Protein AF-A0A6A4L2T2-F1 (afdb_monomer_lite)

Organism: NCBI:txid262921

pLDDT: mean 85.55, std 12.64, range [42.84, 97.12]

Structure (mmCIF, N/CA/C/O backbone):
data_AF-A0A6A4L2T2-F1
#
_entry.id   AF-A0A6A4L2T2-F1
#
loop_
_atom_site.group_PDB
_atom_site.id
_atom_site.type_symbol
_atom_site.label_atom_id
_atom_site.label_alt_id
_atom_site.label_comp_id
_atom_site.label_asym_id
_atom_site.label_entity_id
_atom_site.label_seq_id
_atom_site.pdbx_PDB_ins_code
_atom_site.Cartn_x
_atom_site.Cartn_y
_atom_site.Cartn_z
_atom_site.occupancy
_atom_site.B_iso_or_equiv
_atom_site.auth_seq_id
_atom_site.auth_comp_id
_atom_site.auth_asym_id
_atom_site.auth_atom_id
_atom_site.pdbx_PDB_model_num
ATOM 1 N N . MET A 1 1 ? 43.341 30.279 -4.044 1.00 67.31 1 MET A N 1
ATOM 2 C CA . MET A 1 1 ? 42.175 30.354 -3.134 1.00 67.31 1 MET A CA 1
ATOM 3 C C . MET A 1 1 ? 41.255 29.139 -3.289 1.00 67.31 1 MET A C 1
ATOM 5 O O . MET A 1 1 ? 40.844 28.598 -2.277 1.00 67.31 1 MET A O 1
ATOM 9 N N . GLU A 1 2 ? 41.003 28.631 -4.501 1.00 82.38 2 GLU A N 1
ATOM 10 C CA . GLU A 1 2 ? 40.075 27.500 -4.734 1.00 82.38 2 GLU A CA 1
ATOM 11 C C . GLU A 1 2 ? 40.527 26.141 -4.164 1.00 82.38 2 GLU A C 1
ATOM 13 O O . GLU A 1 2 ? 39.711 25.402 -3.621 1.00 82.38 2 GLU A O 1
ATOM 18 N N . ALA A 1 3 ? 41.828 25.828 -4.197 1.00 86.69 3 ALA A N 1
ATOM 19 C CA . ALA A 1 3 ? 42.344 24.553 -3.679 1.00 86.69 3 ALA A CA 1
ATOM 20 C C . ALA A 1 3 ? 42.122 24.374 -2.163 1.00 86.69 3 ALA A C 1
ATOM 22 O O . ALA A 1 3 ? 41.817 23.276 -1.707 1.00 86.69 3 ALA A O 1
ATOM 23 N N . LEU A 1 4 ? 42.223 25.456 -1.381 1.00 90.12 4 LEU A N 1
ATOM 24 C CA . LEU A 1 4 ? 41.945 25.431 0.060 1.00 90.12 4 LEU A CA 1
ATOM 25 C C . LEU A 1 4 ? 40.455 25.203 0.337 1.00 90.12 4 LEU A C 1
ATOM 27 O O . LEU A 1 4 ? 40.110 24.421 1.218 1.00 90.12 4 LEU A O 1
ATOM 31 N N . HIS A 1 5 ? 39.571 25.825 -0.450 1.00 87.81 5 HIS A N 1
ATOM 32 C CA . HIS A 1 5 ? 38.129 25.594 -0.349 1.00 87.81 5 HIS A CA 1
ATOM 33 C C . HIS A 1 5 ? 37.751 24.147 -0.679 1.00 87.81 5 HIS A C 1
ATOM 35 O O . HIS A 1 5 ? 36.939 23.559 0.036 1.00 87.81 5 HIS A O 1
ATOM 41 N N . LEU A 1 6 ? 38.373 23.555 -1.704 1.00 90.31 6 LEU A N 1
ATOM 42 C CA . LEU A 1 6 ? 38.157 22.155 -2.069 1.00 90.31 6 LEU A CA 1
ATOM 43 C C . LEU A 1 6 ? 38.561 21.210 -0.925 1.00 90.31 6 LEU A C 1
ATOM 45 O O . LEU A 1 6 ? 37.773 20.357 -0.522 1.00 90.31 6 LEU A O 1
ATOM 49 N N . TRP A 1 7 ? 39.752 21.401 -0.351 1.00 94.38 7 TRP A N 1
ATOM 50 C CA . TRP A 1 7 ? 40.226 20.595 0.779 1.00 94.38 7 TRP A CA 1
ATOM 51 C C . TRP A 1 7 ? 39.336 20.737 2.016 1.00 94.38 7 TRP A C 1
ATOM 53 O O . TRP A 1 7 ? 38.960 19.730 2.615 1.00 94.38 7 TRP A O 1
ATOM 63 N N . CYS A 1 8 ? 38.926 21.958 2.364 1.00 91.06 8 CYS A N 1
ATOM 64 C CA . CYS A 1 8 ? 37.981 22.184 3.458 1.00 91.06 8 CYS A CA 1
ATOM 65 C C . CYS A 1 8 ? 36.627 21.500 3.207 1.00 91.06 8 CYS A C 1
ATOM 67 O O . CYS A 1 8 ? 36.048 20.940 4.136 1.00 91.06 8 CYS A O 1
ATOM 69 N N . SER A 1 9 ? 36.134 21.500 1.963 1.00 91.56 9 SER A N 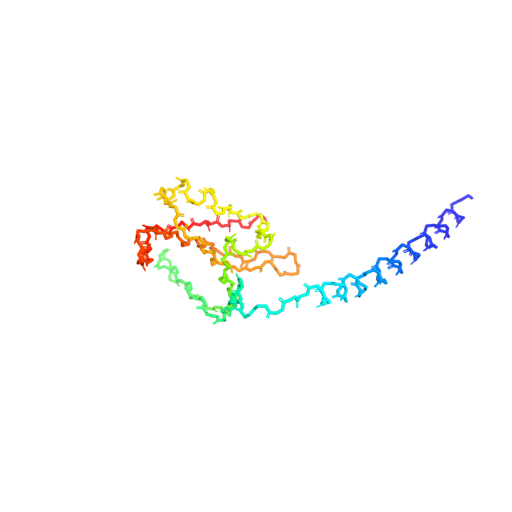1
ATOM 70 C CA . SER A 1 9 ? 34.882 20.829 1.593 1.00 91.56 9 SER A CA 1
ATOM 71 C C . SER A 1 9 ? 34.982 19.305 1.719 1.00 91.56 9 SER A C 1
ATOM 73 O O . SER A 1 9 ? 34.097 18.682 2.308 1.00 91.56 9 SER A O 1
ATOM 75 N N . ILE A 1 10 ? 36.083 18.706 1.254 1.00 94.88 10 ILE A N 1
ATOM 76 C CA . ILE A 1 10 ? 36.337 17.259 1.369 1.00 94.88 10 ILE A CA 1
ATOM 77 C C . ILE A 1 10 ? 36.424 16.842 2.840 1.00 94.88 10 ILE A C 1
ATOM 79 O O . ILE A 1 10 ? 35.800 15.870 3.257 1.00 94.88 10 ILE A O 1
ATOM 83 N N . ILE A 1 11 ? 37.156 17.605 3.653 1.00 95.00 11 ILE A N 1
ATOM 84 C CA . ILE A 1 11 ? 37.305 17.316 5.081 1.00 95.00 11 ILE A CA 1
ATOM 85 C C . ILE A 1 11 ? 35.953 17.455 5.796 1.00 95.00 11 ILE A C 1
ATOM 87 O O . ILE A 1 11 ? 35.556 16.565 6.546 1.00 95.00 11 ILE A O 1
ATOM 91 N N . SER A 1 12 ? 35.206 18.529 5.530 1.00 91.62 12 SER A N 1
ATOM 92 C CA . SER A 1 12 ? 33.883 18.748 6.124 1.00 91.62 12 SER A CA 1
ATOM 93 C C . SER A 1 12 ? 32.892 17.639 5.758 1.00 91.62 12 SER A C 1
ATOM 95 O O . SER A 1 12 ? 32.224 17.109 6.644 1.00 91.62 12 SER A O 1
ATOM 97 N N . THR A 1 13 ? 32.836 17.230 4.488 1.00 92.88 13 THR A N 1
ATOM 98 C CA . THR A 1 13 ? 31.959 16.136 4.032 1.00 92.88 13 THR A CA 1
ATOM 99 C C . THR A 1 13 ? 32.365 14.781 4.607 1.00 92.88 13 THR A C 1
ATOM 101 O O . THR A 1 13 ? 31.499 13.995 4.991 1.00 92.88 13 THR A O 1
ATOM 104 N N . PHE A 1 14 ? 33.664 14.511 4.752 1.00 95.62 14 PHE A N 1
ATOM 105 C CA . PHE A 1 14 ? 34.153 13.30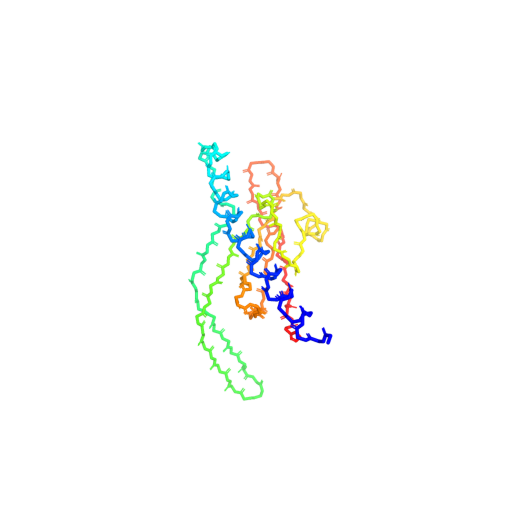3 5.418 1.00 95.62 14 PHE A CA 1
ATOM 106 C C . PHE A 1 14 ? 33.704 13.239 6.884 1.00 95.62 14 PHE A C 1
ATOM 108 O O . PHE A 1 14 ? 33.160 12.229 7.326 1.00 95.62 14 PHE A O 1
ATOM 115 N N . PHE A 1 15 ? 33.860 14.328 7.641 1.00 95.94 15 PHE A N 1
ATOM 116 C CA . PHE A 1 15 ? 33.441 14.351 9.043 1.00 95.94 15 PHE A CA 1
ATOM 117 C C . PHE A 1 15 ? 31.920 14.280 9.210 1.00 95.94 15 PHE A C 1
ATOM 119 O O . PHE A 1 15 ? 31.443 13.557 10.084 1.00 95.94 15 PHE A O 1
ATOM 126 N N . THR A 1 16 ? 31.139 14.980 8.381 1.00 90.94 16 THR A N 1
ATOM 127 C CA . THR A 1 16 ? 29.669 14.942 8.477 1.00 90.94 16 THR A CA 1
ATOM 128 C C . THR A 1 16 ? 29.123 13.557 8.147 1.00 90.94 16 THR A C 1
ATOM 130 O O . THR A 1 16 ? 28.277 13.047 8.884 1.00 90.94 16 THR A O 1
ATOM 133 N N . THR A 1 17 ? 29.637 12.912 7.097 1.00 95.25 17 THR A N 1
ATOM 134 C CA . THR A 1 17 ? 29.244 11.544 6.726 1.00 95.25 17 THR A CA 1
ATOM 135 C C . THR A 1 17 ? 29.671 10.521 7.775 1.00 95.25 17 THR A C 1
ATOM 137 O O . THR A 1 17 ? 28.868 9.656 8.122 1.00 95.25 17 THR A O 1
ATOM 140 N N . LEU A 1 18 ? 30.869 10.655 8.358 1.00 94.75 18 LEU A N 1
ATOM 141 C CA . LEU A 1 18 ? 31.330 9.819 9.470 1.00 94.75 18 LEU A CA 1
ATOM 142 C C . LEU A 1 18 ? 30.404 9.944 10.690 1.00 94.75 18 LEU A C 1
ATOM 144 O O . LEU A 1 18 ? 29.970 8.933 11.238 1.00 94.75 18 LEU A O 1
ATOM 148 N N . VAL A 1 19 ? 30.051 11.171 11.087 1.00 94.81 19 VAL A N 1
ATOM 149 C CA . VAL A 1 19 ? 29.134 11.420 12.212 1.00 94.81 19 VAL A CA 1
ATOM 150 C C . VAL A 1 19 ? 27.750 10.832 11.931 1.00 94.81 19 VAL A C 1
ATOM 152 O O . VAL A 1 19 ? 27.239 10.073 12.751 1.00 94.81 19 VAL A O 1
ATOM 155 N N . LEU A 1 20 ? 27.155 11.107 10.765 1.00 89.19 20 LEU A N 1
ATOM 156 C CA . LEU A 1 20 ? 25.857 10.543 10.367 1.00 89.19 20 LEU A CA 1
ATOM 157 C C . LEU A 1 20 ? 25.886 9.007 10.355 1.00 89.19 20 LEU A C 1
ATOM 159 O O . LEU A 1 20 ? 24.977 8.370 10.888 1.00 89.19 20 LEU A O 1
ATOM 163 N N . SER A 1 21 ? 26.953 8.409 9.821 1.00 91.69 21 SER A N 1
ATOM 164 C CA . SER A 1 21 ? 27.124 6.956 9.773 1.00 91.69 21 SER A CA 1
ATOM 165 C C . SER A 1 21 ? 27.278 6.328 11.158 1.00 91.69 21 SER A C 1
ATOM 167 O O . SER A 1 21 ? 26.838 5.198 11.347 1.00 91.69 21 SER A O 1
ATOM 169 N N . LEU A 1 22 ? 27.880 7.028 12.124 1.00 90.06 22 LEU A N 1
ATOM 170 C CA . LEU A 1 22 ? 28.007 6.564 13.511 1.00 90.06 22 LEU A CA 1
ATOM 171 C C . LEU A 1 22 ? 26.711 6.764 14.317 1.00 90.06 22 LEU A C 1
ATOM 173 O O . LEU A 1 22 ? 26.405 5.967 15.205 1.00 90.06 22 LEU A O 1
ATOM 177 N N . LEU A 1 23 ? 25.908 7.781 13.988 1.00 89.81 23 LEU A N 1
ATOM 178 C CA . LEU A 1 23 ? 24.611 8.031 14.628 1.00 89.81 23 LEU A CA 1
ATOM 179 C C . LEU A 1 23 ? 23.544 7.000 14.235 1.00 89.81 23 LEU A C 1
ATOM 181 O O . LEU A 1 23 ? 22.688 6.658 15.054 1.00 89.81 23 LEU A O 1
ATOM 185 N N . LEU A 1 24 ? 23.595 6.467 13.012 1.00 83.81 24 LEU A N 1
ATOM 186 C CA . LEU A 1 24 ? 22.664 5.437 12.537 1.00 83.81 24 LEU A CA 1
ATOM 187 C C . LEU A 1 24 ? 22.629 4.181 13.437 1.00 83.81 24 LEU A C 1
ATOM 189 O O . LEU A 1 24 ? 21.547 3.874 13.952 1.00 83.81 24 LEU A O 1
ATOM 193 N N . PRO A 1 25 ? 23.748 3.475 13.710 1.00 82.19 25 PRO A N 1
ATOM 194 C CA . PRO A 1 25 ? 23.740 2.301 14.574 1.00 82.19 25 PRO A CA 1
ATOM 195 C C . PRO A 1 25 ? 23.373 2.658 16.016 1.00 82.19 25 PRO A C 1
ATOM 197 O O . PRO A 1 25 ? 22.601 1.920 16.624 1.00 82.19 25 PRO A O 1
ATOM 200 N N . LEU A 1 26 ? 23.814 3.810 16.538 1.00 82.06 26 LEU A N 1
ATOM 201 C CA . LEU A 1 26 ? 23.444 4.273 17.880 1.00 82.06 26 LEU A CA 1
ATOM 202 C C . LEU A 1 26 ? 21.926 4.465 18.008 1.00 82.06 26 LEU A C 1
ATOM 204 O O . LEU A 1 26 ? 21.308 3.948 18.935 1.00 82.06 26 LEU A O 1
ATOM 208 N N . SER A 1 27 ? 21.298 5.132 17.038 1.00 72.25 27 SER A N 1
ATOM 209 C CA . SER A 1 27 ? 19.844 5.317 17.014 1.00 72.25 27 SER A CA 1
ATOM 210 C C . SER A 1 27 ? 19.092 3.988 16.871 1.00 72.25 27 SER A C 1
ATOM 212 O O . SER A 1 27 ? 18.023 3.814 17.455 1.00 72.25 27 SER A O 1
ATOM 214 N N . SER A 1 28 ? 19.658 3.023 16.139 1.00 73.44 28 SER A N 1
ATOM 215 C CA . SER A 1 28 ? 19.088 1.681 15.986 1.00 73.44 28 SER A CA 1
ATOM 216 C C . SER A 1 28 ? 19.173 0.861 17.279 1.00 73.44 28 SER A C 1
ATOM 218 O O . SER A 1 28 ? 18.229 0.147 17.622 1.00 73.44 28 SER A O 1
ATOM 220 N N . LEU A 1 29 ? 20.270 1.014 18.030 1.00 75.00 29 LEU A N 1
ATOM 221 C CA . LEU A 1 29 ? 20.497 0.366 19.319 1.00 75.00 29 LEU A CA 1
ATOM 222 C C . LEU A 1 29 ? 19.580 0.962 20.388 1.00 75.00 29 LEU A C 1
ATOM 224 O O . LEU A 1 29 ? 18.923 0.214 21.107 1.00 75.00 29 LEU A O 1
ATOM 228 N N . LEU A 1 30 ? 19.443 2.291 20.421 1.00 74.62 30 LEU A N 1
ATOM 229 C CA . LEU A 1 30 ? 18.504 2.975 21.311 1.00 74.62 30 LEU A CA 1
ATOM 230 C C . LEU A 1 30 ? 17.052 2.549 21.028 1.00 74.62 30 LEU A C 1
ATOM 232 O O . LEU A 1 30 ? 16.330 2.202 21.959 1.00 74.62 30 LEU A O 1
ATOM 236 N N . ARG A 1 31 ? 16.639 2.450 19.752 1.00 66.12 31 ARG A N 1
ATOM 237 C CA . ARG A 1 31 ? 15.312 1.912 19.378 1.00 66.12 31 ARG A CA 1
ATOM 238 C C . ARG A 1 31 ? 15.116 0.452 19.792 1.00 66.12 31 ARG A C 1
ATOM 240 O O . ARG A 1 31 ? 13.999 0.077 20.138 1.00 66.12 31 ARG A O 1
ATOM 247 N N . ARG A 1 32 ? 16.165 -0.379 19.743 1.00 62.03 32 ARG A N 1
ATOM 248 C CA . ARG A 1 32 ? 16.105 -1.779 20.202 1.00 62.03 32 ARG A CA 1
ATOM 249 C C . ARG A 1 32 ? 15.897 -1.872 21.710 1.00 62.03 32 ARG A C 1
ATOM 251 O O . ARG A 1 32 ? 15.078 -2.677 22.134 1.00 62.03 32 ARG A O 1
ATOM 258 N N . CYS A 1 33 ? 16.583 -1.044 22.497 1.00 58.75 33 CYS A N 1
ATOM 259 C CA . CYS A 1 33 ? 16.456 -1.047 23.956 1.00 58.75 33 CYS A CA 1
ATOM 260 C C . CYS A 1 33 ? 15.096 -0.519 24.441 1.00 58.75 33 CYS A C 1
ATOM 262 O O . CYS A 1 33 ? 14.609 -0.959 25.476 1.00 58.75 33 CYS A O 1
ATOM 264 N N . SER A 1 34 ? 14.452 0.374 23.685 1.00 58.66 34 SER A N 1
ATOM 265 C CA . SER A 1 34 ? 13.110 0.884 24.007 1.00 58.66 34 SER A CA 1
ATOM 266 C C . SER A 1 34 ? 11.963 -0.028 23.560 1.00 58.66 34 SER A C 1
ATOM 268 O O . SER A 1 34 ? 10.804 0.297 23.807 1.00 58.66 34 SER A O 1
ATOM 270 N N . ARG A 1 35 ? 12.244 -1.158 22.896 1.00 53.97 35 ARG A N 1
ATOM 271 C CA . ARG A 1 35 ? 11.207 -2.089 22.438 1.00 53.97 35 ARG A CA 1
ATOM 272 C C . ARG A 1 35 ? 10.787 -3.003 23.588 1.00 53.97 35 ARG A C 1
ATOM 274 O O . ARG A 1 35 ? 11.186 -4.161 23.660 1.00 53.97 35 ARG A O 1
ATOM 281 N N . SER A 1 36 ? 9.971 -2.471 24.492 1.00 52.03 36 SER A N 1
ATOM 282 C CA . SER A 1 36 ? 9.168 -3.269 25.416 1.00 52.03 36 SER A CA 1
ATOM 283 C C . SER A 1 36 ? 8.290 -4.219 24.595 1.00 52.03 36 SER A C 1
ATOM 285 O O . SER A 1 36 ? 7.428 -3.805 23.824 1.00 52.03 36 SER A O 1
ATOM 287 N N . HIS A 1 37 ? 8.578 -5.514 24.693 1.00 45.06 37 HIS A N 1
ATOM 288 C CA . HIS A 1 37 ? 7.921 -6.561 23.922 1.00 45.06 37 HIS A CA 1
ATOM 289 C C . HIS A 1 37 ? 6.548 -6.878 24.533 1.00 45.06 37 HIS A C 1
ATOM 291 O O . HIS A 1 37 ? 6.386 -7.877 25.229 1.00 45.06 37 HIS A O 1
ATOM 297 N N . SER A 1 38 ? 5.545 -6.037 24.288 1.00 49.94 38 SER A N 1
ATOM 298 C CA . SER A 1 38 ? 4.170 -6.533 24.255 1.00 49.94 38 SER A CA 1
ATOM 299 C C . SER A 1 38 ? 4.006 -7.295 22.938 1.00 49.94 38 SER A C 1
ATOM 301 O O . SER A 1 38 ? 4.335 -6.774 21.872 1.00 49.94 38 SER A O 1
ATOM 303 N N . PHE A 1 39 ? 3.574 -8.558 23.000 1.00 42.84 39 PHE A N 1
ATOM 304 C CA . PHE A 1 39 ? 3.171 -9.319 21.814 1.00 42.84 39 PHE A CA 1
ATOM 305 C C . PHE A 1 39 ? 2.042 -8.542 21.130 1.00 42.84 39 PHE A C 1
ATOM 307 O O . PHE A 1 39 ? 0.900 -8.541 21.576 1.00 42.84 39 PHE A O 1
ATOM 314 N N . SER A 1 40 ? 2.404 -7.789 20.103 1.00 59.47 40 SER A N 1
ATOM 315 C CA . SER A 1 40 ? 1.531 -6.901 19.359 1.00 59.47 40 SER A CA 1
ATOM 316 C C . SER A 1 40 ? 1.700 -7.313 17.905 1.00 59.47 40 SER A C 1
ATOM 318 O O . SER A 1 40 ? 2.821 -7.270 17.395 1.00 59.47 40 SER A O 1
ATOM 320 N N . GLU A 1 41 ? 0.616 -7.766 17.271 1.00 65.62 41 GLU A N 1
ATOM 321 C CA . GLU A 1 41 ? 0.593 -8.177 15.859 1.00 65.62 41 GLU A CA 1
ATOM 322 C C . GLU A 1 41 ? 1.337 -7.153 14.987 1.00 65.62 41 GLU A C 1
ATOM 324 O O . GLU A 1 41 ? 1.235 -5.953 15.257 1.00 65.62 41 GLU A O 1
ATOM 329 N N . PRO A 1 42 ? 2.106 -7.556 13.969 1.00 73.31 42 PRO A N 1
ATOM 330 C CA . PRO A 1 42 ? 2.885 -6.609 13.186 1.00 73.31 42 PRO A CA 1
ATOM 331 C C . PRO A 1 42 ? 1.967 -5.575 12.510 1.00 73.31 42 PRO A C 1
ATOM 333 O O . PRO A 1 42 ? 0.966 -5.927 11.896 1.00 73.31 42 PRO A O 1
ATOM 336 N N . ALA A 1 43 ? 2.319 -4.286 12.602 1.00 85.69 43 ALA A N 1
ATOM 337 C CA . ALA A 1 43 ? 1.564 -3.192 11.972 1.00 85.69 43 ALA A CA 1
ATOM 338 C C . ALA A 1 43 ? 1.576 -3.257 10.430 1.00 85.69 43 ALA A C 1
ATOM 340 O O . ALA A 1 43 ? 0.847 -2.525 9.765 1.00 85.69 43 ALA A O 1
ATOM 341 N N . SER A 1 44 ? 2.414 -4.117 9.847 1.00 90.31 44 SER A N 1
ATOM 342 C CA . SER A 1 44 ? 2.418 -4.388 8.418 1.00 90.31 44 SER A CA 1
ATOM 343 C C . SER A 1 44 ? 2.790 -5.835 8.104 1.00 90.31 44 SER A C 1
ATOM 345 O O . SER A 1 44 ? 3.591 -6.460 8.797 1.00 90.31 44 SER A O 1
ATOM 347 N N . THR A 1 45 ? 2.212 -6.366 7.028 1.00 92.88 45 THR A N 1
ATOM 348 C CA . THR A 1 45 ? 2.489 -7.703 6.489 1.00 92.88 45 THR A CA 1
ATOM 349 C C . THR A 1 45 ? 2.793 -7.594 5.001 1.00 92.88 45 THR A C 1
ATOM 351 O O . THR A 1 45 ? 2.082 -6.907 4.273 1.00 92.88 45 THR A O 1
ATOM 354 N N . VAL A 1 46 ? 3.845 -8.269 4.533 1.00 93.25 46 VAL A N 1
ATOM 355 C CA . VAL A 1 46 ? 4.238 -8.265 3.117 1.00 93.25 46 VAL A CA 1
ATOM 356 C C . VAL A 1 46 ? 3.724 -9.524 2.426 1.00 93.25 46 VAL A C 1
ATOM 358 O O . VAL A 1 46 ? 3.964 -10.638 2.884 1.00 93.25 46 VAL A O 1
ATOM 361 N N . TYR A 1 47 ? 3.069 -9.337 1.287 1.00 92.62 47 TYR A N 1
ATOM 362 C CA . TYR A 1 47 ? 2.533 -10.378 0.425 1.00 92.62 47 TYR A CA 1
ATOM 363 C C . TYR A 1 47 ? 3.303 -10.407 -0.888 1.00 92.62 47 TYR A C 1
ATOM 365 O O . TYR A 1 47 ? 3.362 -9.417 -1.618 1.00 92.62 47 TYR A O 1
ATOM 373 N N . GLN A 1 48 ? 3.866 -11.563 -1.223 1.00 93.81 48 GLN A N 1
ATOM 374 C CA . GLN A 1 48 ? 4.376 -11.809 -2.564 1.00 93.81 48 GLN A CA 1
ATOM 375 C C . GLN A 1 48 ? 3.248 -12.362 -3.429 1.00 93.81 48 GLN A C 1
ATOM 377 O O . GLN A 1 48 ? 2.580 -13.323 -3.058 1.00 93.81 48 GLN A O 1
ATOM 382 N N . GLY A 1 49 ? 3.048 -11.752 -4.591 1.00 90.62 49 GLY A N 1
ATOM 383 C CA . GLY A 1 49 ? 1.965 -12.112 -5.490 1.00 90.62 49 GLY A CA 1
ATOM 384 C C . GLY A 1 49 ? 2.373 -12.014 -6.945 1.00 90.62 49 GLY A C 1
ATOM 385 O O . GLY A 1 49 ? 3.533 -11.778 -7.297 1.00 90.62 49 GLY A O 1
ATOM 386 N N . THR A 1 50 ? 1.396 -12.203 -7.820 1.00 91.25 50 THR A N 1
ATOM 387 C CA . THR A 1 50 ? 1.596 -12.028 -9.251 1.00 91.25 50 THR A CA 1
ATOM 388 C C . THR A 1 50 ? 0.411 -11.302 -9.855 1.00 91.25 50 THR A C 1
ATOM 390 O O . THR A 1 50 ? -0.720 -11.764 -9.730 1.00 91.25 50 THR A O 1
ATOM 393 N N . VAL A 1 51 ? 0.679 -10.182 -10.522 1.00 88.31 51 VAL A N 1
ATOM 394 C CA . VAL A 1 51 ? -0.335 -9.427 -11.258 1.00 88.31 51 VAL A CA 1
ATOM 395 C C . VAL A 1 51 ? -0.407 -9.968 -12.675 1.00 88.31 51 VAL A C 1
ATOM 397 O O . VAL A 1 51 ? 0.616 -10.212 -13.318 1.00 88.31 51 VAL A O 1
ATOM 400 N N . TRP A 1 52 ? -1.629 -10.160 -13.156 1.00 91.44 52 TRP A N 1
ATOM 401 C CA . TRP A 1 52 ? -1.924 -10.462 -14.546 1.00 91.44 52 TRP A CA 1
ATOM 402 C C . TRP A 1 52 ? -2.733 -9.306 -15.121 1.00 91.44 52 TRP A C 1
ATOM 404 O O . TRP A 1 52 ? -3.808 -8.985 -14.620 1.00 91.44 52 TRP A O 1
ATOM 414 N N . HIS A 1 53 ? -2.197 -8.676 -16.159 1.00 88.88 53 HIS A N 1
ATOM 415 C CA . HIS A 1 53 ? -2.869 -7.611 -16.882 1.00 88.88 53 HIS A CA 1
ATOM 416 C C . HIS A 1 53 ? -3.299 -8.129 -18.253 1.00 88.88 53 HIS A C 1
ATOM 418 O O . HIS A 1 53 ? -2.502 -8.742 -18.966 1.00 88.88 53 HIS A O 1
ATOM 424 N N . GLU A 1 54 ? -4.542 -7.851 -18.648 1.00 92.69 54 GLU A N 1
ATOM 425 C CA . GLU A 1 54 ? -5.088 -8.218 -19.953 1.00 92.69 54 GLU A CA 1
ATOM 426 C C . GLU A 1 54 ? -5.895 -7.061 -20.550 1.00 92.69 54 GLU A C 1
ATOM 428 O O . GLU A 1 54 ? -6.955 -6.681 -20.055 1.00 92.69 54 GLU A O 1
ATOM 433 N N . ARG A 1 55 ? -5.425 -6.540 -21.682 1.00 91.81 55 ARG A N 1
ATOM 434 C CA . ARG A 1 55 ? -6.201 -5.660 -22.550 1.00 91.81 55 ARG A CA 1
ATOM 435 C C . ARG A 1 55 ? -6.934 -6.519 -23.574 1.00 91.81 55 ARG A C 1
ATOM 437 O O . ARG A 1 55 ? -6.302 -7.262 -24.319 1.00 91.81 55 ARG A O 1
ATOM 444 N N . ARG A 1 56 ? -8.264 -6.404 -23.633 1.00 94.56 56 ARG A N 1
ATOM 445 C CA . ARG A 1 56 ? -9.115 -7.236 -24.509 1.00 94.56 56 ARG A CA 1
ATOM 446 C C . ARG A 1 56 ? -9.421 -6.620 -25.876 1.00 94.56 56 ARG A C 1
ATOM 448 O O . ARG A 1 56 ? -9.796 -7.354 -26.783 1.00 94.56 56 ARG A O 1
ATOM 455 N N . ARG A 1 57 ? -9.299 -5.295 -26.028 1.00 92.12 57 ARG A N 1
ATOM 456 C CA . ARG A 1 57 ? -9.589 -4.562 -27.275 1.00 92.12 57 ARG A CA 1
ATOM 457 C C . ARG A 1 57 ? -8.667 -3.344 -27.470 1.00 92.12 57 ARG A C 1
ATOM 459 O O . ARG A 1 57 ? -8.227 -2.758 -26.474 1.00 92.12 57 ARG A O 1
ATOM 466 N N . PRO A 1 58 ? -8.414 -2.913 -28.724 1.00 88.75 58 PRO A N 1
ATOM 467 C CA . PRO A 1 58 ? -8.859 -3.547 -29.975 1.00 88.75 58 PRO A CA 1
ATOM 468 C C . PRO A 1 58 ? -8.095 -4.842 -30.294 1.00 88.75 58 PRO A C 1
ATOM 470 O O . PRO A 1 58 ? -8.702 -5.792 -30.770 1.00 88.75 58 PRO A O 1
ATOM 473 N N . VAL A 1 59 ? -6.811 -4.920 -29.939 1.00 89.75 59 VAL A N 1
ATOM 474 C CA . VAL A 1 59 ? -5.981 -6.131 -30.033 1.00 89.75 59 VAL A CA 1
ATOM 475 C C . VAL A 1 59 ? -5.731 -6.678 -28.630 1.00 89.75 59 VAL A C 1
ATOM 477 O O . VAL A 1 59 ? -5.544 -5.907 -27.683 1.00 89.75 59 VAL A O 1
ATOM 480 N N . ARG A 1 60 ? -5.760 -8.007 -28.488 1.00 91.88 60 ARG A N 1
ATOM 481 C CA . ARG A 1 60 ? -5.543 -8.685 -27.209 1.00 91.88 60 ARG A CA 1
ATOM 482 C C . ARG A 1 60 ? -4.060 -8.665 -26.845 1.00 91.88 60 ARG A C 1
ATOM 484 O O . ARG A 1 60 ? -3.242 -9.217 -27.572 1.00 91.88 60 ARG A O 1
ATOM 491 N N . HIS A 1 61 ? -3.739 -8.094 -25.691 1.00 92.25 61 HIS A N 1
ATOM 492 C CA . HIS A 1 61 ? -2.401 -8.142 -25.106 1.00 92.25 61 HIS A CA 1
ATOM 493 C C . HIS A 1 61 ? -2.507 -8.489 -23.632 1.00 92.25 61 HIS A C 1
ATOM 495 O O . HIS A 1 61 ? -3.298 -7.887 -22.906 1.00 92.25 61 HIS A O 1
ATOM 501 N N . SER A 1 62 ? -1.694 -9.437 -23.178 1.00 93.94 62 SER A N 1
ATOM 502 C CA . SER A 1 62 ? -1.630 -9.802 -21.770 1.00 93.94 62 SER A CA 1
ATOM 503 C C . SER A 1 62 ? -0.196 -9.989 -21.317 1.00 93.94 62 SER A C 1
ATOM 505 O O . SER A 1 62 ? 0.612 -10.539 -22.062 1.00 93.94 62 SER A O 1
ATOM 507 N N . PHE A 1 63 ? 0.099 -9.594 -20.088 1.00 92.69 63 PHE A N 1
ATOM 508 C CA . PHE A 1 63 ? 1.395 -9.813 -19.459 1.00 92.69 63 PHE A CA 1
ATOM 509 C C . PHE A 1 63 ? 1.213 -10.120 -17.973 1.00 92.69 63 PHE A C 1
ATOM 511 O O . PHE A 1 63 ? 0.171 -9.834 -17.380 1.00 92.69 63 PHE A O 1
ATOM 518 N N . LYS A 1 64 ? 2.220 -10.759 -17.381 1.00 93.06 64 LYS A N 1
ATOM 519 C CA . LYS A 1 64 ? 2.202 -11.229 -15.997 1.00 93.06 64 LYS A CA 1
ATOM 520 C C . LYS A 1 64 ? 3.535 -10.893 -15.340 1.00 93.06 64 LYS A C 1
ATOM 522 O O . LYS A 1 64 ? 4.575 -11.123 -15.950 1.00 93.06 64 LYS A O 1
ATOM 527 N N . TYR A 1 65 ? 3.507 -10.362 -14.123 1.00 89.56 65 TYR A N 1
ATOM 528 C CA . TYR A 1 65 ? 4.716 -9.954 -13.407 1.00 89.56 65 TYR A CA 1
ATOM 529 C C . TYR A 1 65 ? 4.566 -10.117 -11.894 1.00 89.56 65 TYR A C 1
ATOM 531 O O . TYR A 1 65 ? 3.476 -9.985 -11.332 1.00 89.56 65 TYR A O 1
ATOM 539 N N . THR A 1 66 ? 5.676 -10.450 -11.237 1.00 91.06 66 THR A N 1
ATOM 540 C CA . THR A 1 66 ? 5.740 -10.614 -9.782 1.00 91.06 66 THR A CA 1
ATOM 541 C C . THR A 1 66 ? 5.649 -9.258 -9.098 1.00 91.06 66 THR A C 1
ATOM 543 O O . THR A 1 66 ? 6.288 -8.300 -9.523 1.00 91.06 66 THR A O 1
ATOM 546 N N . VAL A 1 67 ? 4.900 -9.202 -8.002 1.00 89.81 67 VAL A N 1
ATOM 547 C CA . VAL A 1 67 ? 4.740 -8.006 -7.171 1.00 89.81 67 VAL A CA 1
ATOM 548 C C . VAL A 1 67 ? 4.962 -8.346 -5.704 1.00 89.81 67 VAL A C 1
ATOM 550 O O . VAL A 1 67 ? 4.845 -9.505 -5.292 1.00 89.81 67 VAL A O 1
ATOM 553 N N . ARG A 1 68 ? 5.273 -7.323 -4.909 1.00 92.50 68 ARG A N 1
ATOM 554 C CA . ARG A 1 68 ? 5.337 -7.408 -3.450 1.00 92.50 68 ARG A CA 1
ATOM 555 C C . ARG A 1 68 ? 4.479 -6.299 -2.868 1.00 92.50 68 ARG A C 1
ATOM 557 O O . ARG A 1 68 ? 4.860 -5.137 -2.931 1.00 92.50 68 ARG A O 1
ATOM 564 N N . TYR A 1 69 ? 3.327 -6.676 -2.341 1.00 93.12 69 TYR A N 1
ATOM 565 C CA . TYR A 1 69 ? 2.419 -5.764 -1.669 1.00 93.12 69 TYR A CA 1
ATOM 566 C C . TYR A 1 69 ? 2.717 -5.728 -0.174 1.00 93.12 69 TYR A C 1
ATOM 568 O O . TYR A 1 69 ? 3.088 -6.740 0.411 1.00 93.12 69 TYR A O 1
ATOM 576 N N . ALA A 1 70 ? 2.512 -4.584 0.456 1.00 93.69 70 ALA A N 1
ATOM 577 C CA . ALA A 1 70 ? 2.437 -4.452 1.898 1.00 93.69 70 ALA A CA 1
ATOM 578 C C . ALA A 1 70 ? 0.990 -4.133 2.279 1.00 93.69 70 ALA A C 1
ATOM 580 O O . ALA A 1 70 ? 0.418 -3.179 1.756 1.00 93.69 70 ALA A O 1
ATOM 581 N N . LEU A 1 71 ? 0.416 -4.932 3.178 1.00 94.94 71 LEU A N 1
ATOM 582 C CA . LEU A 1 71 ? -0.785 -4.574 3.922 1.00 94.94 71 LEU A CA 1
ATOM 583 C C . LEU A 1 71 ? -0.339 -3.860 5.192 1.00 94.94 71 LEU A C 1
ATOM 585 O O . LEU A 1 71 ? 0.400 -4.437 5.988 1.00 94.94 71 LEU A O 1
ATOM 589 N N . ILE A 1 72 ? -0.755 -2.618 5.363 1.00 94.12 72 ILE A N 1
ATOM 590 C CA . ILE A 1 72 ? -0.334 -1.735 6.441 1.00 94.12 72 ILE A CA 1
ATOM 591 C C . ILE A 1 72 ? -1.582 -1.331 7.214 1.00 94.12 72 ILE A C 1
ATOM 593 O O . ILE A 1 72 ? -2.527 -0.804 6.633 1.00 94.12 72 ILE A O 1
ATOM 597 N N . ASP A 1 73 ? -1.575 -1.577 8.516 1.00 94.56 73 ASP A N 1
ATOM 598 C CA . ASP A 1 73 ? -2.554 -1.020 9.441 1.00 94.56 73 ASP A CA 1
ATOM 599 C C . ASP A 1 73 ? -2.216 0.462 9.649 1.00 94.56 73 ASP A C 1
ATOM 601 O O . ASP A 1 73 ? -1.187 0.794 10.249 1.00 94.56 73 ASP A O 1
ATOM 605 N N . LEU A 1 74 ? -3.039 1.358 9.096 1.00 93.44 74 LEU A N 1
ATOM 606 C CA . LEU A 1 74 ? -2.763 2.795 9.131 1.00 93.44 74 LEU A CA 1
ATOM 607 C C . LEU A 1 74 ? -2.950 3.401 10.527 1.00 93.44 74 LEU A C 1
ATOM 609 O O . LEU A 1 74 ? -2.383 4.458 10.792 1.00 93.44 74 LEU A O 1
ATOM 613 N N . ASP A 1 75 ? -3.691 2.739 11.415 1.00 91.81 75 ASP A N 1
ATOM 614 C CA . ASP A 1 75 ? -3.927 3.197 12.787 1.00 91.81 75 ASP A CA 1
ATOM 615 C C . ASP A 1 75 ? -2.773 2.818 13.722 1.00 91.81 75 ASP A C 1
ATOM 617 O O . ASP A 1 75 ? -2.488 3.510 14.700 1.00 91.81 75 ASP A O 1
ATOM 621 N N . ARG A 1 76 ? -2.074 1.722 13.411 1.00 90.25 76 ARG A N 1
ATOM 622 C CA . ARG A 1 76 ? -0.922 1.236 14.190 1.00 90.25 76 ARG A CA 1
ATOM 623 C C . ARG A 1 76 ? 0.424 1.633 13.593 1.00 90.25 76 ARG A C 1
ATOM 625 O O . ARG A 1 76 ? 1.455 1.510 14.262 1.00 90.25 76 ARG A O 1
ATOM 632 N N . ALA A 1 77 ? 0.450 2.093 12.346 1.00 86.75 77 ALA A N 1
ATOM 633 C CA . ALA A 1 77 ? 1.662 2.573 11.706 1.00 86.75 77 ALA A CA 1
ATOM 634 C C . ALA A 1 77 ? 2.169 3.851 12.395 1.00 86.75 77 ALA A C 1
ATOM 636 O O . ALA A 1 77 ? 1.523 4.891 12.375 1.00 86.75 77 ALA A O 1
ATOM 637 N N . ALA A 1 78 ? 3.387 3.802 12.946 1.00 82.19 78 ALA A N 1
ATOM 638 C CA . ALA A 1 78 ? 4.012 4.967 13.584 1.00 82.19 78 ALA A CA 1
ATOM 639 C C . ALA A 1 78 ? 4.176 6.167 12.631 1.00 82.19 78 ALA A C 1
ATOM 641 O O . ALA A 1 78 ? 4.253 7.313 13.071 1.00 82.19 78 ALA A O 1
ATOM 642 N N . ARG A 1 79 ? 4.271 5.900 11.325 1.00 80.44 79 ARG A N 1
ATOM 643 C CA . ARG A 1 79 ? 4.249 6.910 10.272 1.00 80.44 79 ARG A CA 1
ATOM 644 C C . ARG A 1 79 ? 3.509 6.330 9.064 1.00 80.44 79 ARG A C 1
ATOM 646 O O . ARG A 1 79 ? 3.906 5.249 8.619 1.00 80.44 79 ARG A O 1
ATOM 653 N N . PRO A 1 80 ? 2.481 7.010 8.529 1.00 76.69 80 PRO A N 1
ATOM 654 C CA . PRO A 1 80 ? 1.864 6.584 7.283 1.00 76.69 80 PRO A CA 1
ATOM 655 C C . PRO A 1 80 ? 2.899 6.667 6.151 1.00 76.69 80 PRO A C 1
ATOM 657 O O . PRO A 1 80 ? 3.801 7.517 6.213 1.00 76.69 80 PRO A O 1
ATOM 660 N N . PRO A 1 81 ? 2.821 5.792 5.135 1.00 82.31 81 PRO A N 1
ATOM 661 C CA . PRO A 1 81 ? 3.673 5.928 3.964 1.00 82.31 81 PRO A CA 1
ATOM 662 C C . PRO A 1 81 ? 3.486 7.318 3.334 1.00 82.31 81 PRO A C 1
ATOM 664 O O . PRO A 1 81 ? 2.382 7.867 3.401 1.00 82.31 81 PRO A O 1
ATOM 667 N N . PRO A 1 82 ? 4.555 7.911 2.776 1.00 82.81 82 PRO A N 1
ATOM 668 C CA . PRO A 1 82 ? 4.431 9.170 2.054 1.00 82.81 82 PRO A CA 1
ATOM 669 C C . PRO A 1 82 ? 3.459 9.011 0.878 1.00 82.81 82 PRO A C 1
ATOM 671 O O . PRO A 1 82 ? 3.275 7.904 0.379 1.00 82.81 82 PRO A O 1
ATOM 674 N N . ASP A 1 83 ? 2.846 10.121 0.469 1.00 86.88 83 ASP A N 1
ATOM 675 C CA . ASP A 1 83 ? 2.009 10.207 -0.737 1.00 86.88 83 ASP A CA 1
ATOM 676 C C . ASP A 1 83 ? 0.800 9.252 -0.757 1.00 86.88 83 ASP A C 1
ATOM 678 O O . ASP A 1 83 ? 0.301 8.859 -1.808 1.00 86.88 83 ASP A O 1
ATOM 682 N N . HIS A 1 84 ? 0.298 8.896 0.427 1.00 90.56 84 HIS A N 1
ATOM 683 C CA . HIS A 1 84 ? -0.901 8.084 0.616 1.00 90.56 84 HIS A CA 1
ATOM 684 C C . HIS A 1 84 ? -1.911 8.794 1.521 1.00 90.56 84 HIS A C 1
ATOM 686 O O . HIS A 1 84 ? -1.549 9.578 2.403 1.00 90.56 84 HIS A O 1
ATOM 692 N N . LEU A 1 85 ? -3.198 8.488 1.327 1.00 92.88 85 LEU A N 1
ATOM 693 C CA . LEU A 1 85 ? -4.264 8.984 2.197 1.00 92.88 85 LEU A CA 1
ATOM 694 C C . LEU A 1 85 ? -4.042 8.550 3.653 1.00 92.88 85 LEU A C 1
ATOM 696 O O . LEU A 1 85 ? -3.663 7.411 3.937 1.00 92.88 85 LEU A O 1
ATOM 700 N N . SER A 1 86 ? -4.327 9.457 4.590 1.00 94.00 86 SER A N 1
ATOM 701 C CA . SER A 1 86 ? -4.360 9.127 6.016 1.00 94.00 86 SER A CA 1
ATOM 702 C C . SER A 1 86 ? -5.590 8.280 6.358 1.00 94.00 86 SER A C 1
ATOM 704 O O . SER A 1 86 ? -6.597 8.305 5.642 1.00 94.00 86 SER A O 1
ATOM 706 N N . ALA A 1 87 ? -5.537 7.567 7.489 1.00 94.62 87 ALA A N 1
ATOM 707 C CA . ALA A 1 87 ? -6.679 6.805 7.996 1.00 94.62 87 ALA A CA 1
ATOM 708 C C . ALA A 1 87 ? -7.920 7.698 8.185 1.00 94.62 87 ALA A C 1
ATOM 710 O O . ALA A 1 87 ? -9.008 7.344 7.740 1.00 94.62 87 ALA A O 1
ATOM 711 N N . ASP A 1 88 ? -7.747 8.900 8.741 1.00 95.31 88 ASP A N 1
ATOM 712 C CA . ASP A 1 88 ? -8.848 9.843 8.983 1.00 95.31 88 ASP A CA 1
ATOM 713 C C . ASP A 1 88 ? -9.485 10.362 7.690 1.00 95.31 88 ASP A C 1
ATOM 715 O O . ASP A 1 88 ? -10.705 10.514 7.603 1.00 95.31 88 ASP A O 1
ATOM 719 N N . HIS A 1 89 ? -8.678 10.587 6.650 1.00 95.75 89 HIS A N 1
ATOM 720 C CA . HIS A 1 89 ? -9.202 10.963 5.340 1.00 95.75 89 HIS A CA 1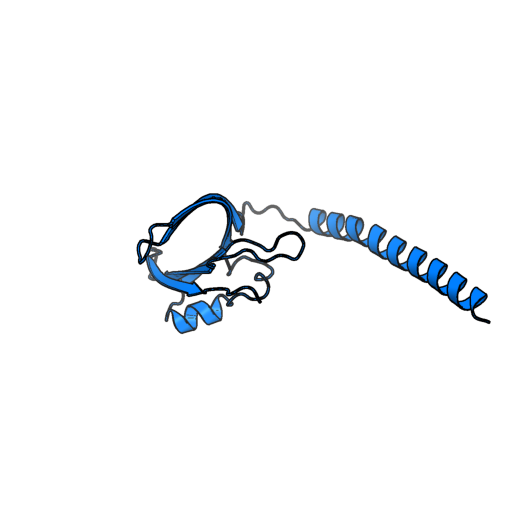
ATOM 721 C C . HIS A 1 89 ? -9.979 9.795 4.715 1.00 95.75 89 HIS A C 1
ATOM 723 O O . HIS A 1 89 ? -11.085 9.979 4.209 1.00 95.75 89 HIS A O 1
ATOM 729 N N . CYS A 1 90 ? -9.461 8.570 4.820 1.00 96.56 90 CYS A N 1
ATOM 730 C CA . CYS A 1 90 ? -10.180 7.382 4.361 1.00 96.56 90 CYS A CA 1
ATOM 731 C C . CYS A 1 90 ? -11.519 7.214 5.092 1.00 96.56 90 CYS A C 1
ATOM 733 O O . CYS A 1 90 ? -12.536 6.956 4.449 1.00 96.56 90 CYS A O 1
ATOM 735 N N . ARG A 1 91 ? -11.551 7.433 6.413 1.00 96.19 91 ARG A N 1
ATOM 736 C CA . ARG A 1 91 ? -12.773 7.411 7.230 1.00 96.19 91 ARG A CA 1
ATOM 737 C C . ARG A 1 91 ? -13.797 8.446 6.797 1.00 96.19 91 ARG A C 1
ATOM 739 O O . ARG A 1 91 ? -14.974 8.107 6.692 1.00 96.19 91 ARG A O 1
ATOM 746 N N . SER A 1 92 ? -13.371 9.674 6.496 1.00 96.94 92 SER A N 1
ATOM 747 C CA . SER A 1 92 ? -14.293 10.725 6.047 1.00 96.94 92 SER A CA 1
ATOM 748 C C . SER A 1 92 ? -14.951 10.369 4.706 1.00 96.94 92 SER A C 1
ATOM 750 O O . SER A 1 92 ? -16.166 10.506 4.561 1.00 96.94 92 SER A O 1
ATOM 752 N N . ILE A 1 93 ? -14.183 9.810 3.762 1.00 96.44 93 ILE A N 1
ATOM 753 C CA . ILE A 1 93 ? -14.678 9.352 2.451 1.00 96.44 93 ILE A CA 1
ATOM 754 C C . ILE A 1 93 ? -15.569 8.108 2.600 1.00 96.44 93 ILE A C 1
ATOM 756 O O . ILE A 1 93 ? -16.604 7.959 1.934 1.00 96.44 93 ILE A O 1
ATOM 760 N N . ALA A 1 94 ? -15.164 7.168 3.453 1.00 95.75 94 ALA A N 1
ATOM 761 C CA . ALA A 1 94 ? -15.886 5.925 3.688 1.00 95.75 94 ALA A CA 1
ATOM 762 C C . ALA A 1 94 ? -17.118 6.102 4.582 1.00 95.75 94 ALA A C 1
ATOM 764 O O . ALA A 1 94 ? -17.984 5.228 4.552 1.00 95.75 94 ALA A O 1
ATOM 765 N N . GLN A 1 95 ? -17.220 7.228 5.298 1.00 95.94 95 GLN A N 1
ATOM 766 C CA . GLN A 1 95 ? -18.211 7.483 6.345 1.00 95.94 95 GLN A CA 1
ATOM 767 C C . GLN A 1 95 ? -18.207 6.354 7.385 1.00 95.94 95 GLN A C 1
ATOM 769 O O . GLN A 1 95 ? -19.235 5.736 7.659 1.00 95.94 95 GLN A O 1
ATOM 774 N N . THR A 1 96 ? -17.020 6.038 7.907 1.00 94.00 96 THR A N 1
ATOM 775 C CA . THR A 1 96 ? -16.792 4.939 8.856 1.00 94.00 96 THR A CA 1
ATOM 776 C C . THR A 1 96 ? -15.925 5.388 10.023 1.00 94.00 96 THR A C 1
ATOM 778 O O . THR A 1 96 ? -15.165 6.344 9.884 1.00 94.00 96 THR A O 1
ATOM 781 N N . ASP A 1 97 ? -16.007 4.685 11.147 1.00 92.12 97 ASP A N 1
ATOM 782 C CA . ASP A 1 97 ? -15.193 4.928 12.343 1.00 92.12 97 ASP A CA 1
ATOM 783 C C . ASP A 1 97 ? -14.193 3.796 12.642 1.00 92.12 97 ASP A C 1
ATOM 785 O O . ASP A 1 97 ? -13.267 3.980 13.431 1.00 92.12 97 ASP A O 1
ATOM 789 N N . GLY A 1 98 ? -14.322 2.656 11.962 1.00 92.62 98 GLY A N 1
ATOM 790 C CA . GLY A 1 98 ? -13.480 1.486 12.172 1.00 92.62 98 GLY A CA 1
ATOM 791 C C . GLY A 1 98 ? -12.051 1.596 11.617 1.00 92.62 98 GLY A C 1
ATOM 792 O O . GLY A 1 98 ? -11.607 2.659 11.159 1.00 92.62 98 GLY A O 1
ATOM 793 N N . PRO A 1 99 ? -11.287 0.490 11.688 1.00 93.69 99 PRO A N 1
ATOM 794 C CA . PRO A 1 99 ? -9.887 0.463 11.282 1.00 93.69 99 PRO A CA 1
ATOM 795 C C . PRO A 1 99 ? -9.716 0.610 9.767 1.00 93.69 99 PRO A C 1
ATOM 797 O O . PRO A 1 99 ? -10.580 0.204 8.978 1.00 93.69 99 PRO A O 1
ATOM 800 N N . VAL A 1 100 ? -8.569 1.158 9.362 1.00 95.25 100 VAL A N 1
ATOM 801 C CA . VAL A 1 100 ? -8.216 1.336 7.947 1.00 95.25 100 VAL A CA 1
ATOM 802 C C . VAL A 1 100 ? -6.923 0.600 7.616 1.00 95.25 100 VAL A C 1
ATOM 804 O O . VAL A 1 100 ? -5.873 0.841 8.210 1.00 95.25 100 VAL A O 1
ATOM 807 N N . PHE A 1 101 ? -6.989 -0.262 6.602 1.00 95.69 101 PHE A N 1
ATOM 808 C CA . PHE A 1 101 ? -5.831 -0.995 6.099 1.00 95.69 101 PHE A CA 1
ATOM 809 C C . PHE A 1 101 ? -5.501 -0.579 4.674 1.00 95.69 101 PHE A C 1
ATOM 811 O O . PHE A 1 101 ? -6.369 -0.565 3.805 1.00 95.69 101 PHE A O 1
ATOM 818 N N . LEU A 1 102 ? -4.228 -0.310 4.421 1.00 96.12 102 LEU A N 1
ATOM 819 C CA . LEU A 1 102 ? -3.702 0.023 3.107 1.00 96.12 102 LEU A CA 1
ATOM 820 C C . LEU A 1 102 ? -2.979 -1.178 2.504 1.00 96.12 102 LEU A C 1
ATOM 822 O O . LEU A 1 102 ? -2.045 -1.695 3.104 1.00 96.12 102 LEU A O 1
ATOM 826 N N . LEU A 1 103 ? -3.352 -1.570 1.291 1.00 95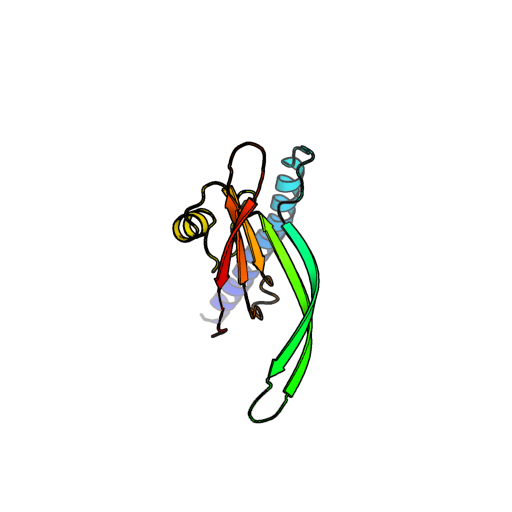.31 103 LEU A N 1
ATOM 827 C CA . LEU A 1 103 ? -2.617 -2.507 0.453 1.00 95.31 103 LEU A CA 1
ATOM 828 C C . LEU A 1 103 ? -1.950 -1.739 -0.694 1.00 95.31 103 LEU A C 1
ATOM 830 O O . LEU A 1 103 ? -2.628 -1.261 -1.600 1.00 95.31 103 LEU A O 1
ATOM 834 N N . THR A 1 104 ? -0.625 -1.629 -0.646 1.00 93.69 104 THR A N 1
ATOM 835 C CA . THR A 1 104 ? 0.180 -0.842 -1.599 1.00 93.69 104 THR A CA 1
ATOM 836 C C . THR A 1 104 ? 1.475 -1.567 -1.972 1.00 93.69 104 THR A C 1
ATOM 838 O O . THR A 1 104 ? 1.899 -2.474 -1.251 1.00 93.69 104 THR A O 1
ATOM 841 N N . ILE A 1 105 ? 2.119 -1.189 -3.078 1.00 91.56 105 ILE A N 1
ATOM 842 C CA . ILE A 1 105 ? 3.498 -1.592 -3.385 1.00 91.56 105 ILE A CA 1
ATOM 843 C C . ILE A 1 105 ? 4.432 -0.494 -2.856 1.00 91.56 105 ILE A C 1
ATOM 845 O O . ILE A 1 105 ? 4.450 0.593 -3.430 1.00 91.56 105 ILE A O 1
ATOM 849 N N . PRO A 1 106 ? 5.224 -0.744 -1.792 1.00 88.88 106 PRO A N 1
ATOM 850 C CA . PRO A 1 106 ? 6.124 0.271 -1.257 1.00 88.88 106 PRO A CA 1
ATOM 851 C C . PRO A 1 106 ? 7.170 0.714 -2.292 1.00 88.88 106 PRO A C 1
ATOM 853 O O . PRO A 1 106 ? 7.651 -0.127 -3.062 1.00 88.88 106 PRO A O 1
ATOM 856 N N . PRO A 1 107 ? 7.591 1.991 -2.274 1.00 84.81 107 PRO A N 1
ATOM 857 C CA . PRO A 1 107 ? 8.616 2.487 -3.182 1.00 84.81 107 PRO A CA 1
ATOM 858 C C . PRO A 1 107 ? 9.930 1.720 -2.999 1.00 84.81 107 PRO A C 1
ATOM 860 O O . PRO A 1 107 ? 10.346 1.399 -1.881 1.00 84.81 107 PRO A O 1
ATOM 863 N N . SER A 1 108 ? 10.608 1.438 -4.112 1.00 81.69 108 SER A N 1
ATOM 864 C CA . SER A 1 108 ? 11.863 0.687 -4.131 1.00 81.69 108 SER A CA 1
ATOM 865 C C . SER A 1 108 ? 12.928 1.446 -4.909 1.00 81.69 108 SER A C 1
ATOM 867 O O . SER A 1 108 ? 12.739 1.780 -6.073 1.00 81.69 108 SER A O 1
ATOM 869 N N . VAL A 1 109 ? 14.063 1.728 -4.260 1.00 82.88 109 VAL A N 1
ATOM 870 C CA . VAL A 1 109 ? 15.217 2.426 -4.867 1.00 82.88 109 VAL A CA 1
ATOM 871 C C . VAL A 1 109 ? 14.825 3.761 -5.534 1.00 82.88 109 VAL A C 1
ATOM 873 O O . VAL A 1 109 ? 15.373 4.142 -6.561 1.00 82.88 109 VAL A O 1
ATOM 876 N N . GLY A 1 110 ? 13.850 4.470 -4.956 1.00 76.06 110 GLY A N 1
ATOM 877 C CA . GLY A 1 110 ? 13.349 5.745 -5.484 1.00 76.06 110 GLY A CA 1
ATOM 878 C C . GLY A 1 110 ? 12.335 5.631 -6.628 1.00 76.06 110 GLY A C 1
ATOM 879 O O . GLY A 1 110 ? 11.879 6.661 -7.107 1.00 76.06 110 GLY A O 1
ATOM 880 N N . TYR A 1 111 ? 11.952 4.419 -7.041 1.00 73.50 111 TYR A N 1
ATOM 881 C CA . TYR A 1 111 ? 10.903 4.189 -8.034 1.00 73.50 111 TYR A CA 1
ATOM 882 C C . TYR A 1 111 ? 9.610 3.716 -7.374 1.00 73.50 111 TYR A C 1
ATOM 884 O O . TYR A 1 111 ? 9.614 2.803 -6.541 1.00 73.50 111 TYR A O 1
ATOM 892 N N . GLU A 1 112 ? 8.495 4.296 -7.808 1.00 75.75 112 GLU A N 1
ATOM 893 C CA . GLU A 1 112 ? 7.155 3.867 -7.431 1.00 75.75 112 GLU A CA 1
ATOM 894 C C . GLU A 1 112 ? 6.461 3.222 -8.634 1.00 75.75 112 GLU A C 1
ATOM 896 O O . GLU A 1 112 ? 5.870 3.877 -9.492 1.00 75.75 112 GLU A O 1
ATOM 901 N N . GLN A 1 113 ? 6.566 1.895 -8.709 1.00 77.00 113 GLN A N 1
ATOM 902 C CA . GLN A 1 113 ? 5.812 1.075 -9.657 1.00 77.00 113 GLN A CA 1
ATOM 903 C C . GLN A 1 113 ? 4.604 0.469 -8.950 1.00 77.00 113 GLN A C 1
ATOM 905 O O . GLN A 1 113 ? 4.486 -0.750 -8.809 1.00 77.00 113 GLN A O 1
ATOM 910 N N . ASN A 1 114 ? 3.730 1.344 -8.467 1.00 7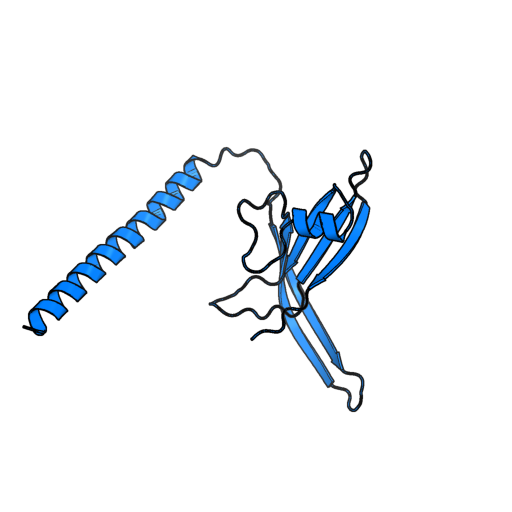7.75 114 ASN A N 1
ATOM 911 C CA . ASN A 1 114 ? 2.510 0.960 -7.788 1.00 77.75 114 ASN A CA 1
ATOM 912 C C . ASN A 1 114 ? 1.304 1.238 -8.698 1.00 77.75 114 ASN A C 1
ATOM 914 O O . ASN A 1 114 ? 0.867 2.380 -8.796 1.00 77.75 114 ASN A O 1
ATOM 918 N N . PRO A 1 115 ? 0.760 0.225 -9.395 1.00 75.38 115 PRO A N 1
ATOM 919 C CA . PRO A 1 115 ? -0.334 0.448 -10.335 1.00 75.38 115 PRO A CA 1
ATOM 920 C C . PRO A 1 115 ? -1.659 0.780 -9.632 1.00 75.38 115 PRO A C 1
ATOM 922 O O . PRO A 1 115 ? -2.589 1.242 -10.291 1.00 75.38 115 PRO A O 1
ATOM 925 N N . LEU A 1 116 ? -1.777 0.467 -8.333 1.00 87.69 116 LEU A N 1
ATOM 926 C CA . LEU A 1 116 ? -3.013 0.595 -7.568 1.00 87.69 116 LEU A CA 1
ATOM 927 C C . LEU A 1 116 ? -2.752 0.472 -6.059 1.00 87.69 116 LEU A C 1
ATOM 929 O O . LEU A 1 116 ? -2.297 -0.583 -5.602 1.00 87.69 116 LEU A O 1
ATOM 933 N N . SER A 1 117 ? -3.152 1.493 -5.302 1.00 93.19 117 SER A N 1
ATOM 934 C CA . SER A 1 117 ? -3.284 1.445 -3.841 1.00 93.19 117 SER A CA 1
ATOM 935 C C . SER A 1 117 ? -4.740 1.183 -3.455 1.00 93.19 117 SER A C 1
ATOM 937 O O . SER A 1 117 ? -5.655 1.821 -3.978 1.00 93.19 117 SER A O 1
ATOM 939 N N . LEU A 1 118 ? -4.972 0.245 -2.534 1.00 95.69 118 LEU A N 1
ATOM 940 C CA . LEU A 1 118 ? -6.308 -0.083 -2.026 1.00 95.69 118 LEU A CA 1
ATOM 941 C C . LEU A 1 118 ? -6.407 0.205 -0.529 1.00 95.69 118 LEU A C 1
ATOM 943 O O . LEU A 1 118 ? -5.588 -0.278 0.248 1.00 95.69 118 LEU A O 1
ATOM 947 N N . TYR A 1 119 ? -7.451 0.922 -0.125 1.00 96.88 119 TYR A N 1
ATOM 948 C CA . TYR A 1 119 ? -7.750 1.233 1.270 1.00 96.88 119 TYR A CA 1
ATOM 949 C C . TYR A 1 119 ? -9.018 0.500 1.701 1.00 96.88 119 TYR A C 1
ATOM 951 O O . TYR A 1 119 ? -10.125 0.848 1.284 1.00 96.88 119 TYR A O 1
ATOM 959 N N . TYR A 1 120 ? -8.863 -0.504 2.556 1.00 97.12 120 TYR A N 1
ATOM 960 C CA . TYR A 1 120 ? -9.960 -1.241 3.169 1.00 97.12 120 TYR A CA 1
ATOM 961 C C . TYR A 1 120 ? -10.429 -0.502 4.419 1.00 97.12 120 TYR A C 1
ATOM 963 O O . TYR A 1 120 ? -9.712 -0.443 5.417 1.00 97.12 120 TYR A O 1
ATOM 971 N N . CYS A 1 121 ? -11.629 0.069 4.346 1.00 96.81 121 CYS A N 1
ATOM 972 C CA . CYS A 1 121 ? -12.238 0.842 5.418 1.00 96.81 121 CYS A CA 1
ATOM 973 C C . CYS A 1 121 ? -13.332 0.000 6.075 1.00 96.81 121 CYS A C 1
ATOM 975 O O . CYS A 1 121 ? -14.343 -0.326 5.439 1.00 96.81 121 CYS A O 1
ATOM 977 N N . TYR A 1 122 ? -13.124 -0.357 7.337 1.00 94.88 122 TYR A N 1
ATOM 978 C CA . TYR A 1 122 ? -14.054 -1.180 8.100 1.00 94.88 122 TYR A CA 1
ATOM 979 C C . TYR A 1 122 ? -14.967 -0.328 8.975 1.00 94.88 122 TYR A C 1
ATOM 981 O O . TYR A 1 122 ? -14.633 0.808 9.307 1.00 94.88 122 TYR A O 1
ATOM 989 N N . ASP A 1 123 ? -16.114 -0.886 9.342 1.00 93.44 123 ASP A N 1
ATOM 990 C CA . ASP A 1 123 ? -17.001 -0.346 10.370 1.00 93.44 123 ASP A CA 1
ATOM 991 C C . ASP A 1 123 ? -16.684 -0.966 11.733 1.00 93.44 123 ASP A C 1
ATOM 993 O O . ASP A 1 123 ? -16.242 -2.121 11.802 1.00 93.44 123 ASP A O 1
ATOM 997 N N . SER A 1 124 ? -16.908 -0.206 12.804 1.00 82.81 124 SER A N 1
ATOM 998 C CA . SER A 1 124 ? -16.747 -0.680 14.181 1.00 82.81 124 SER A CA 1
ATOM 999 C C . SER A 1 124 ? -18.091 -0.798 14.901 1.00 82.81 124 SER A C 1
ATOM 1001 O O . SER A 1 124 ? -18.300 -0.288 15.997 1.00 82.81 124 SER A O 1
ATOM 1003 N N . GLU A 1 125 ? -19.025 -1.534 14.299 1.00 77.06 125 GLU A N 1
ATOM 1004 C CA . GLU A 1 125 ? -20.294 -1.862 14.948 1.00 77.06 125 GLU A CA 1
ATOM 1005 C C . GLU A 1 125 ? -20.121 -3.033 15.936 1.00 77.06 125 GLU A C 1
ATOM 1007 O O . GLU A 1 125 ? -20.100 -4.215 15.575 1.00 77.06 125 GLU A O 1
ATOM 1012 N N . GLY A 1 126 ? -20.010 -2.703 17.226 1.00 69.88 126 GLY A N 1
ATOM 1013 C CA . GLY A 1 126 ? -19.975 -3.685 18.314 1.00 69.88 126 GLY A CA 1
ATOM 1014 C C . GLY A 1 126 ? -18.714 -4.560 18.304 1.00 69.88 126 GLY A C 1
ATOM 1015 O O . GLY A 1 126 ? -17.602 -4.053 18.413 1.00 69.88 126 GLY A O 1
ATOM 1016 N N . CYS A 1 127 ? -18.880 -5.887 18.229 1.00 59.88 127 CYS A N 1
ATOM 1017 C CA . CYS A 1 127 ? -17.770 -6.858 18.206 1.00 59.88 127 CYS A CA 1
ATOM 1018 C C . CYS A 1 127 ? -17.430 -7.376 16.798 1.00 59.88 127 CYS A C 1
ATOM 1020 O O . CYS A 1 127 ? -16.540 -8.216 16.656 1.00 59.88 127 CYS A O 1
ATOM 1022 N N . THR A 1 128 ? -18.151 -6.935 15.767 1.00 65.06 128 THR A N 1
ATOM 1023 C CA . THR A 1 128 ? -17.992 -7.422 14.393 1.00 65.06 128 THR A CA 1
ATOM 1024 C C . THR A 1 128 ? -17.305 -6.380 13.532 1.00 65.06 128 THR A C 1
ATOM 1026 O O . THR A 1 128 ? -17.791 -5.265 13.391 1.00 65.06 128 THR A O 1
ATOM 1029 N N . VAL A 1 129 ? -16.192 -6.764 12.912 1.00 78.19 129 VAL A N 1
ATOM 1030 C CA . VAL A 1 129 ? -15.479 -5.917 11.955 1.00 78.19 129 VAL A CA 1
ATOM 1031 C C . VAL A 1 129 ? -16.013 -6.241 10.561 1.00 78.19 129 VAL A C 1
ATOM 1033 O O . VAL A 1 129 ? -15.814 -7.350 10.066 1.00 78.19 129 VAL A O 1
ATOM 1036 N N . ASN A 1 130 ? -16.727 -5.300 9.938 1.00 90.25 130 ASN A N 1
ATOM 1037 C CA . ASN A 1 130 ? -17.304 -5.472 8.600 1.00 90.25 130 ASN A CA 1
ATOM 1038 C C . ASN A 1 130 ? -16.657 -4.497 7.612 1.00 90.25 130 ASN A C 1
ATOM 1040 O O . ASN A 1 130 ? -16.466 -3.325 7.930 1.00 90.25 130 ASN A O 1
ATOM 1044 N N . LEU A 1 131 ? -16.285 -4.975 6.423 1.00 93.81 131 LEU A N 1
ATOM 1045 C CA . LEU A 1 131 ? -15.734 -4.122 5.375 1.00 93.81 131 LEU A CA 1
ATOM 1046 C C . LEU A 1 131 ? -16.848 -3.232 4.809 1.00 93.81 131 LEU A C 1
ATOM 1048 O O . LEU A 1 131 ? -17.696 -3.697 4.051 1.00 93.81 131 LEU A O 1
ATOM 1052 N N . LYS A 1 132 ? -16.814 -1.937 5.135 1.00 93.94 132 LYS A N 1
ATOM 1053 C CA . LYS A 1 132 ? -17.824 -0.966 4.697 1.00 93.94 132 LYS A CA 1
ATOM 1054 C C . LYS A 1 132 ? -17.562 -0.460 3.285 1.00 93.94 132 LYS A C 1
ATOM 1056 O O . LYS A 1 132 ? -18.475 -0.373 2.465 1.00 93.94 132 LYS A O 1
ATOM 1061 N N . LYS A 1 133 ? -16.312 -0.079 3.001 1.00 96.25 133 LYS A N 1
ATOM 1062 C CA . LYS A 1 133 ? -15.918 0.501 1.711 1.00 96.25 133 LYS A CA 1
ATOM 1063 C C . LYS A 1 133 ? -14.466 0.173 1.384 1.00 96.25 133 LYS A C 1
ATOM 1065 O O . LYS A 1 133 ? -13.620 0.100 2.269 1.00 96.25 133 LYS A O 1
ATOM 1070 N N . CYS A 1 134 ? -14.182 0.020 0.095 1.00 96.62 134 CYS A N 1
ATOM 1071 C CA . CYS A 1 134 ? -12.823 -0.002 -0.429 1.00 96.62 134 CYS A CA 1
ATOM 1072 C C . CYS A 1 134 ? -12.609 1.246 -1.290 1.00 96.62 134 CYS A C 1
ATOM 1074 O O . CYS A 1 134 ? -13.417 1.517 -2.181 1.00 96.62 134 CYS A O 1
ATOM 1076 N N . ILE A 1 135 ? -11.556 2.012 -1.010 1.00 96.62 135 ILE A N 1
ATOM 1077 C CA . ILE A 1 135 ? -11.134 3.144 -1.842 1.00 96.62 135 ILE A CA 1
ATOM 1078 C C . ILE A 1 135 ? -9.968 2.661 -2.699 1.00 96.62 135 ILE A C 1
ATOM 1080 O O . ILE A 1 135 ? -9.026 2.062 -2.184 1.00 96.62 135 ILE A O 1
ATOM 1084 N N . ALA A 1 136 ? -10.043 2.910 -4.002 1.00 95.50 136 ALA A N 1
ATOM 1085 C CA . ALA A 1 136 ? -8.999 2.560 -4.950 1.00 95.50 136 ALA A CA 1
ATOM 1086 C C . ALA A 1 136 ? -8.348 3.839 -5.478 1.00 95.50 136 ALA A C 1
ATOM 1088 O O . ALA A 1 136 ? -9.003 4.638 -6.148 1.00 95.50 136 ALA A O 1
ATOM 1089 N N . GLU A 1 137 ? -7.072 4.026 -5.165 1.00 91.25 137 GLU A N 1
ATOM 1090 C CA . GLU A 1 137 ? -6.265 5.140 -5.648 1.00 91.25 137 GLU A CA 1
ATOM 1091 C C . GLU A 1 137 ? -5.363 4.662 -6.784 1.00 91.25 137 GLU A C 1
ATOM 1093 O O . GLU A 1 137 ? -4.594 3.706 -6.642 1.00 91.25 137 GLU A O 1
ATOM 1098 N N . VAL A 1 138 ? -5.476 5.334 -7.929 1.00 85.50 138 VAL A N 1
ATOM 1099 C CA . VAL A 1 138 ? -4.638 5.078 -9.099 1.00 85.50 138 VAL A CA 1
ATOM 1100 C C . VAL A 1 138 ? -3.480 6.065 -9.077 1.00 85.50 138 VAL A C 1
ATOM 1102 O O . VAL A 1 138 ? -3.663 7.249 -9.358 1.00 85.50 138 VAL A O 1
ATOM 1105 N N . CYS A 1 139 ? -2.283 5.570 -8.782 1.00 68.50 139 CYS A N 1
ATOM 1106 C CA . CYS A 1 139 ? -1.055 6.339 -8.916 1.00 68.50 139 CYS A CA 1
ATOM 1107 C C . CYS A 1 139 ? -0.610 6.275 -10.382 1.00 68.50 139 CYS A C 1
ATOM 1109 O O . CYS A 1 139 ? -0.019 5.292 -10.827 1.00 68.50 139 CYS A O 1
ATOM 1111 N N . ASN A 1 140 ? -0.908 7.315 -11.161 1.00 59.66 140 ASN A N 1
ATOM 1112 C CA . ASN A 1 140 ? -0.202 7.507 -12.424 1.00 59.66 140 ASN A CA 1
ATOM 1113 C C . ASN A 1 140 ? 1.200 8.003 -12.072 1.00 59.66 140 ASN A C 1
ATOM 1115 O O . ASN A 1 140 ? 1.351 9.143 -11.639 1.00 59.66 140 ASN A O 1
ATOM 1119 N N . SER A 1 141 ? 2.204 7.139 -12.212 1.00 56.31 141 SER A N 1
ATOM 1120 C CA . SER A 1 141 ? 3.608 7.533 -12.095 1.00 56.31 141 SER A CA 1
ATOM 1121 C C . SER A 1 141 ? 3.867 8.742 -13.011 1.00 56.31 141 SER A C 1
ATOM 1123 O O . SER A 1 141 ? 3.593 8.653 -14.211 1.00 56.31 141 SER A O 1
ATOM 1125 N N . ASN A 1 142 ? 4.339 9.859 -12.447 1.00 45.97 142 ASN A N 1
ATOM 1126 C CA . ASN A 1 142 ? 4.911 10.971 -13.219 1.00 45.97 142 ASN A CA 1
ATOM 1127 C C . ASN A 1 142 ? 6.319 10.620 -13.706 1.00 45.97 142 ASN A C 1
ATOM 1129 O O . ASN A 1 142 ? 7.031 9.895 -12.972 1.00 45.97 142 ASN A O 1
#

InterPro domains:
  IPR010775 Protein of unknown func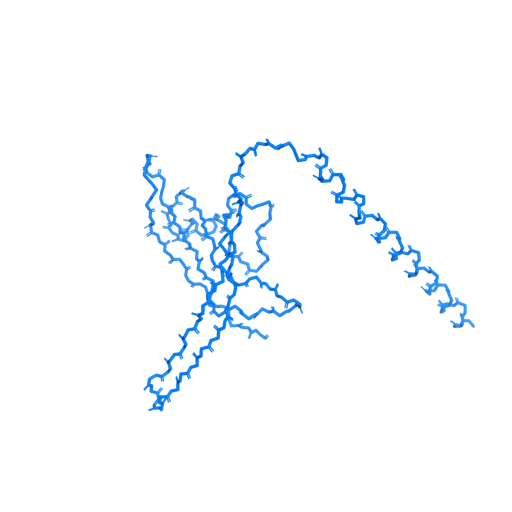tion DUF1365 [PF07103] (46-79)
  IPR010775 Protein of unknown function DUF1365 [PF07103] (93-140)
  IPR010775 Protein of unknown function DUF1365 [PTHR33973] (1-140)

Sequence (142 aa):
MEALHLWCSIISTFFTTLVLSLLLPLSSLLRRCSRSHSFSEPASTVYQGTVWHERRRPVRHSFKYTVRYALIDLDRAARPPPDHLSADHCRSIAQTDGPVFLLTIPPSVGYEQNPLSLYYCYDSEGCTVNLKKCIAEVCNSN

Secondary structure (DSSP, 8-state):
-HHHHHHHHHHHHHHHHHHHHHHHHHHHHHHHHT--------SEEEEEEEEEEEE-SSS-EEEEEEEEEEEEETTT-SSPPTTS--HHHHHHHHT--S-EEEEE---BTTB---S-EEEEEEEEETTEEEEEEEEEE-----

Radius of gyration: 22.19 Å; chains: 1; bounding box: 63×42×55 Å

Foldseek 3Di:
DVVVVVVVVVVVVVVVVVVVVVVVVVVVVVVVVPPPDDPDPDQKDKDKDKDWDWDDPDDTDIDMDIAIKMKGFLVPPPDDAPPDDHQVRVCVVLVADDTKIKIWGHDDPNDGPTQKIKIFGWHDDDPDTHRRDIDIDGDPDD